Protein AF-A0A6G3XWB1-F1 (afdb_monomer_lite)

Sequence (110 aa):
REFLWKPENADASAVALVPAKTLLDTAKALTSGDTVTLALSGSGAGEGLIGFEGAGRRTTTRLLEGDLPKYRTLFPTEFNSVAVIETAPFVEAVKRVALVAERNTPVRLS

Organism: NCBI:txid2706086

Radius of gyration: 20.58 Å; chains: 1; bounding box: 53×32×49 Å

Structure (mmCIF, N/CA/C/O backbone):
data_AF-A0A6G3XWB1-F1
#
_entry.id   AF-A0A6G3XWB1-F1
#
loop_
_atom_site.group_PDB
_atom_site.id
_atom_site.type_symbol
_atom_site.label_atom_id
_atom_site.label_alt_id
_atom_site.label_comp_id
_atom_site.label_asym_id
_atom_site.label_entity_id
_atom_site.label_seq_id
_atom_site.pdbx_PDB_ins_code
_atom_site.Cartn_x
_atom_site.Cartn_y
_atom_site.Cartn_z
_atom_site.occupancy
_atom_site.B_iso_or_equiv
_atom_site.auth_seq_id
_atom_site.auth_comp_id
_atom_site.auth_asym_id
_atom_site.auth_atom_id
_atom_site.pdbx_PDB_model_num
ATOM 1 N N . ARG A 1 1 ? -4.789 -5.714 -5.980 1.00 42.34 1 ARG A N 1
ATOM 2 C CA . ARG A 1 1 ? -5.429 -6.805 -5.212 1.00 42.34 1 ARG A CA 1
ATOM 3 C C . ARG A 1 1 ? -6.703 -6.230 -4.638 1.00 42.34 1 ARG A C 1
ATOM 5 O O . ARG A 1 1 ? -6.622 -5.203 -3.979 1.00 42.34 1 ARG A O 1
ATOM 12 N N . GLU A 1 2 ? -7.835 -6.829 -4.966 1.00 53.28 2 GLU A N 1
ATOM 13 C CA . GLU A 1 2 ? -9.129 -6.472 -4.391 1.00 53.28 2 GLU A CA 1
ATOM 14 C C . GLU A 1 2 ? -9.358 -7.340 -3.154 1.00 53.28 2 GLU A C 1
ATOM 16 O O . GLU A 1 2 ? -8.886 -8.477 -3.098 1.00 53.28 2 GLU A O 1
ATOM 21 N N . PHE A 1 3 ? -10.024 -6.785 -2.148 1.00 70.19 3 PHE A N 1
ATOM 22 C CA . PHE A 1 3 ? -10.342 -7.481 -0.906 1.00 70.19 3 PHE A CA 1
ATOM 23 C C . PHE A 1 3 ? -11.852 -7.457 -0.706 1.00 70.19 3 PHE A C 1
ATOM 25 O O . PHE A 1 3 ? -12.510 -6.475 -1.051 1.00 70.19 3 PHE A O 1
ATOM 32 N N . LEU A 1 4 ? -12.399 -8.533 -0.140 1.00 80.00 4 LEU A N 1
ATOM 33 C CA . LEU A 1 4 ? -13.809 -8.585 0.229 1.00 80.00 4 LEU A CA 1
ATOM 34 C C . LEU A 1 4 ? -14.045 -7.624 1.401 1.00 80.00 4 LEU A C 1
ATOM 36 O O . LEU A 1 4 ? -13.508 -7.821 2.490 1.00 80.00 4 LEU A O 1
ATOM 40 N N . TRP A 1 5 ? -14.827 -6.575 1.161 1.00 83.69 5 TRP A N 1
ATOM 41 C CA . TRP A 1 5 ? -15.163 -5.550 2.146 1.00 83.69 5 TRP A CA 1
ATOM 42 C C . TRP A 1 5 ? -16.486 -5.890 2.843 1.00 83.69 5 TRP A C 1
ATOM 44 O O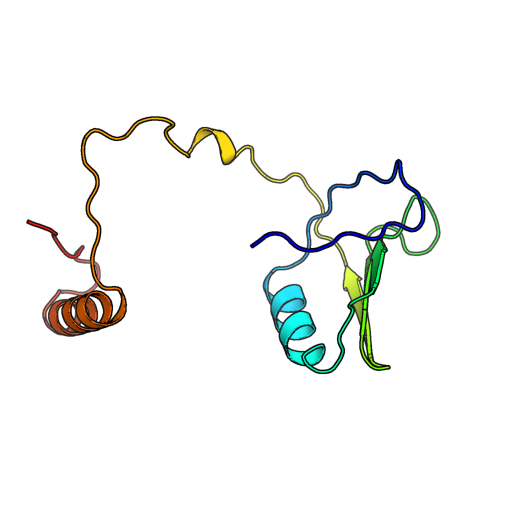 . TRP A 1 5 ? -17.473 -6.206 2.181 1.00 83.69 5 TRP A O 1
ATOM 54 N N . LYS A 1 6 ? -16.504 -5.835 4.179 1.00 84.25 6 LYS A N 1
ATOM 55 C CA . LYS A 1 6 ? -17.700 -6.037 5.013 1.00 84.25 6 LYS A CA 1
ATOM 56 C C . LYS A 1 6 ? -17.850 -4.845 5.965 1.00 84.25 6 LYS A C 1
ATOM 58 O O . LYS A 1 6 ? -17.346 -4.916 7.085 1.00 84.25 6 LYS A O 1
ATOM 63 N N . PRO A 1 7 ? -18.462 -3.736 5.522 1.00 83.25 7 PRO A N 1
ATOM 64 C CA . PRO A 1 7 ? -18.666 -2.590 6.391 1.00 83.25 7 PRO A CA 1
ATOM 65 C C . PRO A 1 7 ? -19.784 -2.871 7.395 1.00 83.25 7 PRO A C 1
ATOM 67 O O . PRO A 1 7 ? -20.749 -3.564 7.083 1.00 83.25 7 PRO A O 1
ATOM 70 N N . GLU A 1 8 ? -19.681 -2.278 8.582 1.00 83.62 8 GLU A N 1
ATOM 71 C CA . GLU A 1 8 ? -20.775 -2.278 9.561 1.00 83.62 8 GLU A CA 1
ATOM 72 C C . GLU A 1 8 ? -21.958 -1.417 9.078 1.00 83.62 8 GLU A C 1
ATOM 74 O O . GLU A 1 8 ? -23.112 -1.784 9.271 1.00 83.62 8 GLU A O 1
ATOM 79 N N . ASN A 1 9 ? -21.665 -0.327 8.358 1.00 80.69 9 ASN A N 1
ATOM 80 C CA . ASN A 1 9 ? -22.645 0.533 7.692 1.00 80.69 9 ASN A CA 1
ATOM 81 C C . ASN A 1 9 ? -22.422 0.507 6.176 1.00 80.69 9 ASN A C 1
ATOM 83 O O . ASN A 1 9 ? -21.359 0.910 5.707 1.00 80.69 9 ASN A O 1
ATOM 87 N N . ALA A 1 10 ? -23.417 0.074 5.400 1.00 80.69 10 ALA A N 1
ATOM 88 C CA . ALA A 1 10 ? -23.289 -0.072 3.944 1.00 80.69 10 ALA A CA 1
ATOM 89 C C . ALA A 1 10 ? -22.928 1.241 3.217 1.00 80.69 10 ALA A C 1
ATOM 91 O O . ALA A 1 10 ? -22.220 1.204 2.214 1.00 80.69 10 ALA A O 1
ATOM 92 N N . ASP A 1 11 ? -23.340 2.385 3.767 1.00 81.50 11 ASP A N 1
ATOM 93 C CA . ASP A 1 11 ? -23.074 3.719 3.213 1.00 81.50 11 ASP A CA 1
ATOM 94 C C . ASP A 1 11 ? -21.733 4.323 3.676 1.00 81.50 11 ASP A C 1
ATOM 96 O O . ASP A 1 11 ? -21.428 5.483 3.390 1.00 81.50 11 ASP A O 1
ATOM 100 N N . ALA A 1 12 ? -20.915 3.570 4.422 1.00 79.12 12 ALA A N 1
ATOM 101 C CA . ALA A 1 12 ? -19.654 4.069 4.953 1.00 79.12 12 ALA A CA 1
ATOM 102 C C . ALA A 1 12 ? -18.637 4.342 3.833 1.00 79.12 12 ALA A C 1
ATOM 104 O O . ALA A 1 12 ? -18.139 3.428 3.174 1.00 79.12 12 ALA A O 1
ATOM 105 N N . SER A 1 13 ? -18.270 5.615 3.683 1.00 80.12 13 SER A N 1
ATOM 106 C CA . SER A 1 13 ? -17.199 6.084 2.806 1.00 80.12 13 SER A CA 1
ATOM 107 C C . SER A 1 13 ? -16.297 7.036 3.580 1.00 80.12 13 SER A C 1
ATOM 109 O O . SER A 1 13 ? -16.773 7.999 4.182 1.00 80.12 13 SER A O 1
ATOM 111 N N . ALA A 1 14 ? -14.994 6.764 3.583 1.00 82.19 14 ALA A N 1
ATOM 112 C CA . ALA A 1 14 ? -14.013 7.597 4.261 1.00 82.19 14 ALA A CA 1
ATOM 113 C C . ALA A 1 14 ? -12.663 7.567 3.542 1.00 82.19 14 ALA A C 1
ATOM 115 O O . ALA A 1 14 ? -12.277 6.567 2.935 1.00 82.19 14 ALA A O 1
ATOM 116 N N . VAL A 1 15 ? -11.927 8.671 3.656 1.00 83.75 15 VAL A N 1
ATOM 117 C CA . VAL A 1 15 ? -10.538 8.792 3.208 1.00 83.75 15 VAL A CA 1
ATOM 118 C C . VAL A 1 15 ? -9.701 9.152 4.425 1.00 83.75 15 VAL A C 1
ATOM 120 O O . VAL A 1 15 ? -10.043 10.071 5.162 1.00 83.75 15 VAL A O 1
ATOM 123 N N . ALA A 1 16 ? -8.616 8.415 4.646 1.00 88.25 16 ALA A N 1
ATOM 124 C CA . ALA A 1 16 ? -7.726 8.621 5.779 1.00 88.25 16 ALA A CA 1
ATOM 125 C C . ALA A 1 16 ? -6.268 8.449 5.347 1.00 88.25 16 ALA A C 1
ATOM 127 O O . ALA A 1 16 ? -5.950 7.584 4.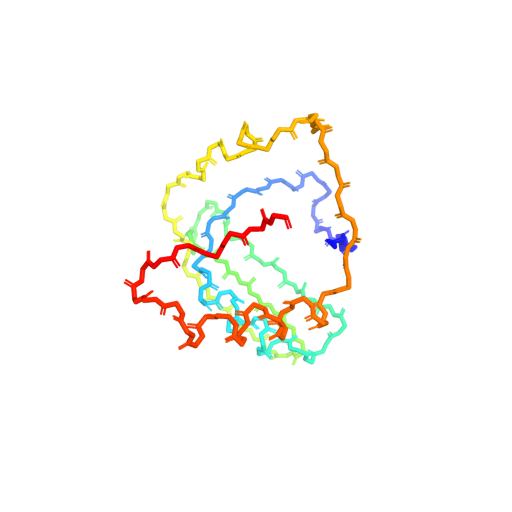526 1.00 88.25 16 ALA A O 1
ATOM 128 N N . LEU A 1 17 ? -5.376 9.257 5.918 1.00 90.31 17 LEU A N 1
ATOM 129 C CA . LEU A 1 17 ? -3.940 9.166 5.682 1.00 90.31 17 LEU A CA 1
ATOM 130 C C . LEU A 1 17 ? -3.266 8.458 6.853 1.00 90.31 17 LEU A C 1
ATOM 132 O O . LEU A 1 17 ? -3.295 8.938 7.981 1.00 90.31 17 LEU A O 1
ATOM 136 N N . VAL A 1 18 ? -2.633 7.318 6.587 1.00 92.25 18 VAL A N 1
ATOM 137 C CA . VAL A 1 18 ? -1.950 6.518 7.612 1.00 92.25 18 VAL A CA 1
ATOM 138 C C . VAL A 1 18 ? -0.440 6.558 7.366 1.00 92.25 18 VAL A C 1
ATOM 140 O O . VAL A 1 18 ? -0.016 6.386 6.220 1.00 92.25 18 VAL A O 1
ATOM 143 N N . PRO A 1 19 ? 0.401 6.735 8.404 1.00 92.69 19 PRO A N 1
ATOM 144 C CA . PRO A 1 19 ? 1.848 6.613 8.259 1.00 92.69 19 PRO A CA 1
ATOM 145 C C . PRO A 1 19 ? 2.244 5.252 7.663 1.00 92.69 19 PRO A C 1
ATOM 147 O O . PRO A 1 19 ? 1.967 4.201 8.245 1.00 92.69 19 PRO A O 1
ATOM 150 N N . ALA A 1 20 ? 2.932 5.269 6.515 1.00 93.38 20 ALA A N 1
ATOM 151 C CA . ALA A 1 20 ? 3.230 4.060 5.739 1.00 93.38 20 ALA A CA 1
ATOM 152 C C . ALA A 1 20 ? 4.029 3.012 6.531 1.00 93.38 20 ALA A C 1
ATOM 154 O O . ALA A 1 20 ? 3.751 1.817 6.441 1.00 93.38 20 ALA A O 1
ATOM 155 N N . LYS A 1 21 ? 5.002 3.461 7.336 1.00 92.56 21 LYS A N 1
ATOM 156 C CA . LYS A 1 21 ? 5.815 2.571 8.173 1.00 92.56 21 LYS A CA 1
ATOM 157 C C . LYS A 1 21 ? 4.962 1.849 9.213 1.00 92.56 21 LYS A C 1
ATOM 159 O O . LYS A 1 21 ? 5.025 0.629 9.301 1.00 92.56 21 LYS A O 1
ATOM 164 N N . THR A 1 22 ? 4.132 2.589 9.944 1.00 92.00 22 THR A N 1
ATOM 165 C CA . THR A 1 22 ? 3.270 2.010 10.977 1.00 92.00 22 THR A CA 1
ATOM 166 C C . THR A 1 22 ? 2.271 1.032 10.375 1.00 92.00 22 THR A C 1
ATOM 168 O O . THR A 1 22 ? 2.137 -0.075 10.879 1.00 92.00 22 THR A O 1
ATOM 171 N N . LEU A 1 23 ? 1.646 1.385 9.247 1.00 92.19 23 LEU A N 1
ATOM 172 C CA . LEU A 1 23 ? 0.734 0.486 8.541 1.00 92.19 23 LEU A CA 1
ATOM 173 C C . LEU A 1 23 ? 1.424 -0.821 8.118 1.00 92.19 23 LEU A C 1
ATOM 175 O O . LEU A 1 23 ? 0.861 -1.900 8.290 1.00 92.19 23 LEU A O 1
ATOM 179 N N . LEU A 1 24 ? 2.649 -0.736 7.590 1.00 93.12 24 LEU A N 1
ATOM 180 C CA . LEU A 1 24 ? 3.431 -1.908 7.196 1.00 93.12 24 LEU A CA 1
ATOM 181 C C . LEU A 1 24 ? 3.779 -2.797 8.396 1.00 93.12 24 LEU A C 1
ATOM 183 O O . LEU A 1 24 ? 3.673 -4.021 8.309 1.00 93.12 24 LEU A O 1
ATOM 187 N N . ASP A 1 25 ? 4.200 -2.196 9.505 1.00 91.12 25 ASP A N 1
ATOM 188 C CA . ASP A 1 25 ? 4.570 -2.932 10.712 1.00 91.12 25 ASP A CA 1
ATOM 189 C C . ASP A 1 25 ? 3.339 -3.597 11.349 1.00 91.12 25 ASP A C 1
ATOM 191 O O . ASP A 1 25 ? 3.393 -4.773 11.717 1.00 91.12 25 ASP A O 1
ATOM 195 N N . THR A 1 26 ? 2.192 -2.910 11.369 1.00 89.75 26 THR A N 1
ATOM 196 C CA . THR A 1 26 ? 0.905 -3.489 11.774 1.00 89.75 26 THR A CA 1
ATOM 197 C C . THR A 1 26 ? 0.494 -4.644 10.861 1.00 89.75 26 THR A C 1
ATOM 199 O O . THR A 1 26 ? 0.108 -5.699 11.359 1.00 89.75 26 THR A O 1
ATOM 202 N N . ALA A 1 27 ? 0.641 -4.513 9.539 1.00 88.81 27 ALA A N 1
ATOM 203 C CA . ALA A 1 27 ? 0.323 -5.589 8.599 1.00 88.81 27 ALA A CA 1
ATOM 204 C C . ALA A 1 27 ? 1.183 -6.845 8.830 1.00 88.81 27 ALA A C 1
ATOM 206 O O . ALA A 1 27 ? 0.674 -7.962 8.777 1.00 88.81 27 ALA A O 1
ATOM 207 N N . LYS A 1 28 ? 2.476 -6.682 9.146 1.00 89.50 28 LYS A N 1
ATOM 208 C CA . LYS A 1 28 ? 3.359 -7.806 9.513 1.00 89.50 28 LYS A CA 1
ATOM 209 C C . LYS A 1 28 ? 2.952 -8.459 10.838 1.00 89.50 28 LYS A C 1
ATOM 211 O O . LYS A 1 28 ? 3.067 -9.676 10.986 1.00 89.50 28 LYS A O 1
ATOM 216 N N . ALA A 1 29 ? 2.482 -7.663 11.797 1.00 86.88 29 ALA A N 1
ATOM 217 C CA . ALA A 1 29 ? 2.040 -8.146 13.101 1.00 86.88 29 ALA A CA 1
ATOM 218 C C . ALA A 1 29 ? 0.678 -8.868 13.056 1.00 86.88 29 ALA A C 1
ATOM 220 O O . ALA A 1 29 ? 0.435 -9.743 13.887 1.00 86.88 29 ALA A O 1
ATOM 221 N N . LEU A 1 30 ? -0.187 -8.538 12.093 1.00 86.19 30 LEU A N 1
ATOM 222 C CA . LEU A 1 30 ? -1.526 -9.116 11.902 1.00 86.19 30 LEU A CA 1
ATOM 223 C C . LEU A 1 30 ? -1.551 -10.244 10.852 1.00 86.19 30 LEU A C 1
ATOM 225 O O . LEU A 1 30 ? -2.545 -10.446 10.165 1.00 86.19 30 LEU A O 1
ATOM 229 N N . THR A 1 31 ? -0.447 -10.977 10.707 1.00 84.06 31 THR A N 1
ATOM 230 C CA . THR A 1 31 ? -0.305 -12.072 9.724 1.00 84.06 31 THR A CA 1
ATOM 231 C C . THR A 1 31 ? -1.093 -13.327 10.087 1.00 84.06 31 THR A C 1
ATOM 233 O O . THR A 1 31 ? -1.441 -14.119 9.216 1.00 84.06 31 THR A O 1
ATOM 236 N N . SER A 1 32 ? -1.364 -13.517 11.373 1.00 75.00 32 SER A N 1
ATOM 237 C CA . SER A 1 32 ? -2.245 -14.554 11.896 1.00 75.00 32 SER A CA 1
ATOM 238 C C . SER A 1 32 ? -3.681 -14.031 11.907 1.00 75.00 32 SER A C 1
ATOM 240 O O . SER A 1 32 ? -3.929 -13.012 12.548 1.00 75.00 32 SER A O 1
ATOM 242 N N . GLY A 1 33 ? -4.612 -14.723 11.248 1.00 74.31 33 GLY A N 1
ATOM 243 C CA . GLY A 1 33 ? -6.039 -14.386 11.231 1.00 74.31 33 GLY A CA 1
ATOM 244 C C . GLY A 1 33 ? -6.607 -14.242 9.820 1.00 74.31 33 GLY A C 1
ATOM 245 O O . GLY A 1 33 ? -5.970 -13.674 8.939 1.00 74.31 33 GLY A O 1
ATOM 246 N N . ASP A 1 34 ? -7.827 -14.740 9.621 1.00 81.12 34 ASP A N 1
ATOM 247 C CA . ASP A 1 34 ? -8.491 -14.730 8.309 1.00 81.12 34 ASP A CA 1
ATOM 248 C C . ASP A 1 34 ? -9.093 -13.359 7.963 1.00 81.12 34 ASP A C 1
ATOM 250 O O . ASP A 1 34 ? -9.347 -13.048 6.798 1.00 81.12 34 ASP A O 1
ATOM 254 N N . THR A 1 35 ? -9.333 -12.527 8.981 1.00 86.00 35 THR A N 1
ATOM 255 C CA . THR A 1 35 ? -10.002 -11.230 8.860 1.00 86.00 35 THR A CA 1
ATOM 256 C C . THR A 1 35 ? -9.303 -10.164 9.694 1.00 86.00 35 THR A C 1
ATOM 258 O O . THR A 1 35 ? -8.911 -10.423 10.834 1.00 86.00 35 THR A O 1
ATOM 261 N N . VAL A 1 36 ? -9.218 -8.949 9.147 1.00 89.31 36 VAL A N 1
ATOM 262 C CA . VAL A 1 36 ? -8.734 -7.754 9.848 1.00 89.31 36 VAL A CA 1
ATOM 263 C C . VAL A 1 36 ? -9.881 -6.758 9.967 1.00 89.31 36 VAL A C 1
ATOM 265 O O . VAL A 1 36 ? -10.477 -6.376 8.959 1.00 89.31 36 VAL A O 1
ATOM 268 N N . THR A 1 37 ? -10.172 -6.327 11.189 1.00 90.06 37 THR A N 1
ATOM 269 C CA . THR A 1 37 ? -11.168 -5.292 11.474 1.00 90.06 37 THR A CA 1
ATOM 270 C C . THR A 1 37 ? -10.494 -3.927 11.475 1.00 90.06 37 THR A C 1
ATOM 272 O O . THR A 1 37 ? -9.437 -3.739 12.085 1.00 90.06 37 THR A O 1
ATOM 275 N N . LEU A 1 38 ? -11.117 -2.968 10.792 1.00 90.12 38 LEU A N 1
ATOM 276 C CA . LEU A 1 38 ? -10.674 -1.580 10.722 1.00 90.12 38 LEU A CA 1
ATOM 277 C C . LEU A 1 38 ? -11.669 -0.702 11.474 1.00 90.12 38 LEU A C 1
ATOM 279 O O . LEU A 1 38 ? -12.863 -0.742 11.192 1.00 90.12 38 LEU A O 1
ATOM 283 N N . ALA A 1 39 ? -11.171 0.110 12.400 1.00 90.19 39 ALA A N 1
ATOM 284 C CA . ALA A 1 39 ? -11.968 1.086 13.132 1.00 90.19 39 ALA A CA 1
ATOM 285 C C . ALA A 1 39 ? -11.430 2.487 12.842 1.00 90.19 39 ALA A C 1
ATOM 287 O O . ALA A 1 39 ? -10.332 2.832 13.274 1.00 90.19 39 ALA A O 1
ATOM 288 N N . LEU A 1 40 ? -12.189 3.294 12.107 1.00 88.12 40 LEU A N 1
ATOM 289 C CA . LEU A 1 40 ? -11.848 4.692 11.862 1.00 88.12 40 LEU A CA 1
ATOM 290 C C . LEU A 1 40 ? -12.614 5.571 12.852 1.00 88.12 40 LEU A C 1
ATOM 292 O O . LEU A 1 40 ? -13.836 5.475 12.942 1.00 88.12 40 LEU A O 1
ATOM 296 N N . SER A 1 41 ? -11.901 6.409 13.603 1.00 81.81 41 SER A N 1
ATOM 297 C CA . SER A 1 41 ? -12.549 7.397 14.471 1.00 81.81 41 SER A CA 1
ATOM 298 C C . SER A 1 41 ? -13.303 8.439 13.636 1.00 81.81 41 SER A C 1
ATOM 300 O O . SER A 1 41 ? -12.757 8.994 12.684 1.00 81.81 41 SER A O 1
ATOM 302 N N . GLY A 1 42 ? -14.570 8.677 13.983 1.00 71.19 42 GLY A N 1
ATOM 303 C CA . GLY A 1 42 ? -15.355 9.809 13.479 1.00 71.19 42 GLY A CA 1
ATOM 304 C C . GLY A 1 42 ? -15.114 11.081 14.300 1.00 71.19 42 GLY A C 1
ATOM 305 O O . GLY A 1 42 ? -14.175 11.149 15.094 1.00 71.19 42 GLY A O 1
ATOM 306 N N . SER A 1 43 ? -15.986 12.081 14.151 1.00 59.88 43 SER A N 1
ATOM 307 C CA . SER A 1 43 ? -15.965 13.287 14.987 1.00 59.88 43 SER A CA 1
ATOM 308 C C . SER A 1 43 ? -16.306 12.938 16.445 1.00 59.88 43 SER A C 1
ATOM 310 O O . SER A 1 43 ? -17.386 12.424 16.737 1.00 59.88 43 SER A O 1
ATOM 312 N N . GLY A 1 44 ? -15.373 13.182 17.373 1.00 61.28 44 GLY A N 1
ATOM 313 C CA . GLY A 1 44 ? -15.546 12.873 18.798 1.00 61.28 44 GLY A CA 1
ATOM 314 C C . GLY A 1 44 ? -14.268 12.412 19.508 1.00 61.28 44 GLY A C 1
ATOM 315 O O . GLY A 1 44 ? -13.149 12.720 19.103 1.00 61.28 44 GLY A O 1
ATOM 316 N N . ALA A 1 45 ? -14.419 11.673 20.611 1.00 53.38 45 ALA A N 1
ATOM 317 C CA . ALA A 1 45 ? -13.282 11.170 21.382 1.00 53.38 45 ALA A CA 1
ATOM 318 C C . ALA A 1 45 ? -12.444 10.176 20.554 1.00 53.38 45 ALA A C 1
ATOM 320 O O . ALA A 1 45 ? -12.948 9.147 20.108 1.00 53.38 45 ALA A O 1
ATOM 321 N N . GLY A 1 46 ? -11.153 10.476 20.381 1.00 61.41 46 GLY A N 1
ATOM 322 C CA . GLY A 1 46 ? -10.241 9.671 19.565 1.00 61.41 46 GLY A CA 1
ATOM 323 C C . GLY A 1 46 ? -10.113 10.126 18.111 1.00 61.41 46 GLY A C 1
ATOM 324 O O . GLY A 1 46 ? -9.544 9.377 17.325 1.00 61.41 46 GLY A O 1
ATOM 325 N N . GLU A 1 47 ? -10.601 11.323 17.772 1.00 75.06 47 GLU A N 1
ATOM 326 C CA . GLU A 1 47 ? -10.446 11.950 16.456 1.00 75.06 47 GLU A CA 1
ATOM 327 C C . GLU A 1 47 ? -8.999 11.878 15.940 1.00 75.06 47 GLU A C 1
ATOM 329 O O . GLU A 1 47 ? -8.022 12.111 16.665 1.00 75.06 47 GLU A O 1
ATOM 334 N N . GLY A 1 48 ? -8.863 11.509 14.666 1.00 84.94 48 GLY A N 1
ATOM 335 C CA . GLY A 1 48 ? -7.561 11.338 14.033 1.00 84.94 48 GLY A CA 1
ATOM 336 C C . GLY A 1 48 ? -6.868 10.021 14.388 1.00 84.94 48 GLY A C 1
ATOM 337 O O . GLY A 1 48 ? -5.656 9.920 14.213 1.00 84.94 48 GLY A O 1
ATOM 338 N N . LEU A 1 49 ? -7.582 9.009 14.890 1.00 90.38 49 LEU A N 1
ATOM 339 C CA . LEU A 1 49 ? -7.054 7.657 15.097 1.00 90.38 49 LEU A CA 1
ATOM 340 C C . LEU A 1 49 ? -7.680 6.638 14.138 1.00 90.38 49 LEU A C 1
ATOM 342 O O . LEU A 1 49 ? -8.877 6.670 13.844 1.00 90.38 49 LEU A O 1
ATOM 346 N N . ILE A 1 50 ? -6.865 5.673 13.724 1.00 91.38 50 ILE A N 1
ATOM 347 C CA . ILE A 1 50 ? -7.301 4.426 13.097 1.00 91.38 50 ILE A CA 1
ATOM 348 C C . ILE A 1 50 ? -6.873 3.242 13.964 1.00 91.38 50 ILE A C 1
ATOM 350 O O . ILE A 1 50 ? -5.762 3.211 14.497 1.00 91.38 50 ILE A O 1
ATOM 354 N N . GLY A 1 51 ? -7.773 2.281 14.130 1.00 91.50 51 GLY A N 1
ATOM 355 C CA . GLY A 1 51 ? -7.561 1.021 14.821 1.00 91.50 51 GLY A CA 1
ATOM 356 C C . GLY A 1 51 ? -7.533 -0.151 13.847 1.00 91.50 51 GLY A C 1
ATOM 357 O O . GLY A 1 51 ? -8.337 -0.215 12.919 1.00 91.50 51 GLY A O 1
ATOM 358 N N . PHE A 1 52 ? -6.629 -1.087 14.104 1.00 92.50 52 PHE A N 1
ATOM 359 C CA . PHE A 1 52 ? -6.513 -2.365 13.418 1.00 92.50 52 PHE A CA 1
ATOM 360 C C . PHE A 1 52 ? -6.639 -3.484 14.447 1.00 92.50 52 PHE A C 1
ATOM 362 O O . PHE A 1 52 ? -5.993 -3.431 15.500 1.00 92.50 52 PHE A O 1
ATOM 369 N N . GLU A 1 53 ? -7.440 -4.498 14.141 1.00 90.25 53 GLU A N 1
ATOM 370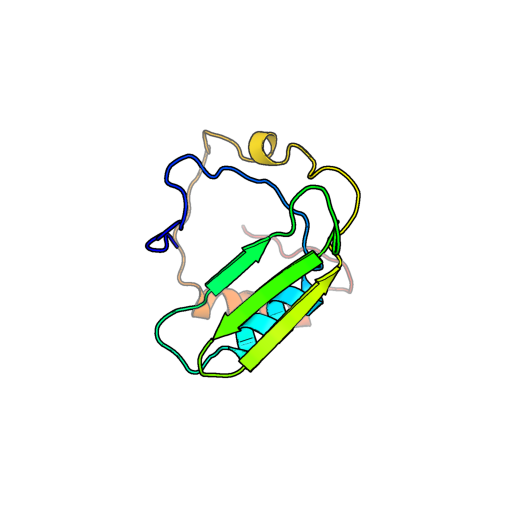 C CA . GLU A 1 53 ? -7.599 -5.682 14.982 1.00 90.25 53 GLU A CA 1
ATOM 371 C C . GLU A 1 53 ? -7.578 -6.963 14.143 1.00 90.25 53 GLU A C 1
ATOM 373 O O . GLU A 1 53 ? -8.197 -7.032 13.084 1.00 90.25 53 GLU A O 1
ATOM 378 N N . GLY A 1 54 ? -6.870 -7.985 14.620 1.00 89.69 54 GLY A N 1
ATOM 379 C CA . GL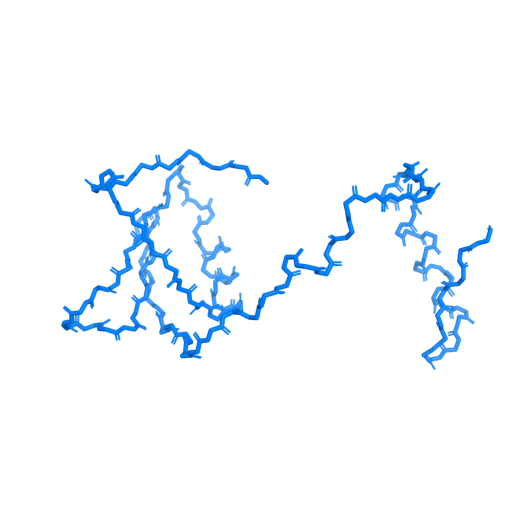Y A 1 54 ? -6.821 -9.308 13.998 1.00 89.69 54 GLY A CA 1
ATOM 380 C C . GLY A 1 54 ? -6.185 -10.335 14.934 1.00 89.69 54 GLY A C 1
ATOM 381 O O . GLY A 1 54 ? -5.226 -10.022 15.638 1.00 89.69 54 GLY A O 1
ATOM 382 N N . ALA A 1 55 ? -6.750 -11.547 14.985 1.00 83.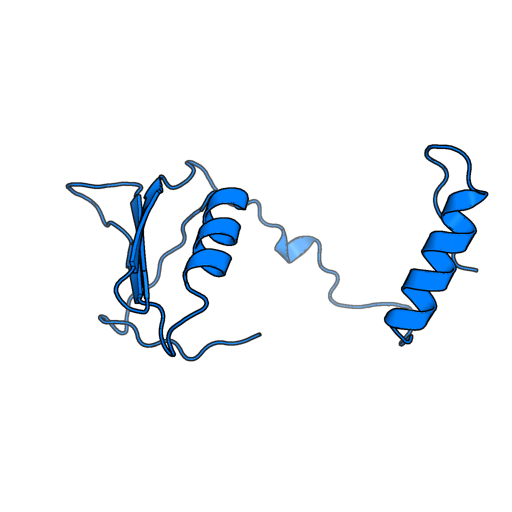00 55 ALA A N 1
ATOM 383 C CA . ALA A 1 55 ? -6.313 -12.661 15.844 1.00 83.00 55 ALA A CA 1
ATOM 384 C C . ALA A 1 55 ? -5.943 -12.263 17.290 1.00 83.00 55 ALA A C 1
ATOM 386 O O . ALA A 1 55 ? -4.890 -12.637 17.809 1.00 83.00 55 ALA A O 1
ATOM 387 N N . GLY A 1 56 ? -6.802 -11.469 17.937 1.00 82.88 56 GLY A N 1
ATOM 388 C CA . GLY A 1 56 ? -6.626 -11.042 19.330 1.00 82.88 56 GLY A CA 1
ATOM 389 C C . GLY A 1 56 ? -5.567 -9.955 19.551 1.00 82.88 56 GLY A C 1
ATOM 390 O O . GLY A 1 56 ? -5.315 -9.573 20.692 1.00 82.88 56 GLY A O 1
ATOM 391 N N . ARG A 1 57 ? -4.947 -9.430 18.488 1.00 86.25 57 ARG A N 1
ATOM 392 C CA . ARG A 1 57 ? -4.056 -8.265 18.545 1.00 86.25 57 ARG A CA 1
ATOM 393 C C . ARG A 1 57 ? -4.811 -7.021 18.117 1.00 86.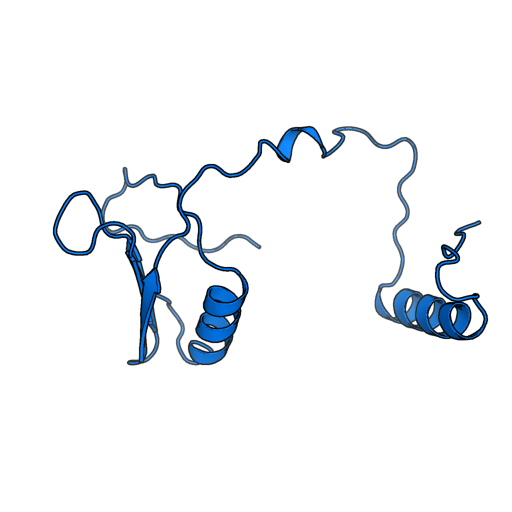25 57 ARG A C 1
ATOM 395 O O . ARG A 1 57 ? -5.495 -7.035 17.098 1.00 86.25 57 ARG A O 1
ATOM 402 N N . ARG A 1 58 ? -4.627 -5.932 18.862 1.00 89.75 58 ARG A N 1
ATOM 403 C CA . ARG A 1 58 ? -5.207 -4.620 18.568 1.00 89.75 58 ARG A CA 1
ATOM 404 C C . ARG A 1 58 ? -4.122 -3.554 18.567 1.00 89.75 58 ARG A C 1
ATOM 406 O O . ARG A 1 58 ? -3.258 -3.534 19.440 1.00 89.75 58 ARG A O 1
ATOM 413 N N . THR A 1 59 ? -4.156 -2.664 17.587 1.00 90.31 59 THR A N 1
ATOM 414 C CA . THR A 1 59 ? -3.212 -1.548 17.468 1.00 90.31 59 THR A CA 1
ATOM 415 C C . THR A 1 59 ? -3.954 -0.309 17.003 1.00 90.31 59 THR A C 1
ATOM 417 O O . THR A 1 59 ? -4.791 -0.388 16.111 1.00 90.31 59 THR A O 1
ATOM 420 N N . THR A 1 60 ? -3.654 0.839 17.601 1.00 92.31 60 THR A N 1
ATOM 421 C CA . THR A 1 60 ? -4.177 2.142 17.178 1.00 92.31 60 THR A CA 1
ATOM 422 C C . THR A 1 60 ? -3.035 3.024 16.694 1.00 92.31 60 THR A C 1
ATOM 424 O O . THR A 1 60 ? -1.890 2.892 17.126 1.00 92.31 60 THR A O 1
ATOM 427 N N . THR A 1 61 ? -3.305 3.899 15.734 1.00 91.31 61 THR A N 1
ATOM 428 C CA . THR A 1 61 ? -2.305 4.793 15.141 1.00 91.31 61 THR A CA 1
ATOM 429 C C . THR A 1 61 ? -2.938 6.128 14.803 1.00 91.31 61 THR A C 1
ATOM 431 O O . THR A 1 61 ? -4.102 6.188 14.412 1.00 91.31 61 THR A O 1
ATOM 434 N N . ARG A 1 62 ? -2.157 7.200 14.952 1.00 91.75 62 ARG A N 1
ATOM 435 C CA . ARG A 1 62 ? -2.566 8.550 14.573 1.00 91.75 62 ARG A CA 1
ATOM 436 C C . ARG A 1 62 ? -2.507 8.731 13.060 1.00 91.75 62 ARG A C 1
ATOM 438 O O . ARG A 1 62 ? -1.515 8.375 12.424 1.00 91.75 62 ARG A O 1
ATOM 445 N N . LEU A 1 63 ? -3.585 9.270 12.513 1.00 91.19 63 LEU A N 1
ATOM 446 C CA . LEU A 1 63 ? -3.699 9.678 11.127 1.00 91.19 63 LEU A CA 1
ATOM 447 C C . LEU A 1 63 ? -2.805 10.888 10.867 1.00 91.19 63 LEU A C 1
ATOM 449 O O . LEU A 1 63 ? -2.561 11.710 11.751 1.00 91.19 63 LEU A O 1
ATOM 453 N N . LEU A 1 64 ? -2.300 10.970 9.645 1.00 90.19 64 LEU A N 1
ATOM 454 C CA . LEU A 1 64 ? -1.624 12.159 9.157 1.00 90.19 64 LEU A CA 1
ATOM 455 C C . LEU A 1 64 ? -2.676 13.214 8.819 1.00 90.19 64 LEU A C 1
ATOM 457 O O . LEU A 1 64 ? -3.728 12.897 8.264 1.00 90.19 64 LEU A O 1
ATOM 461 N N . GLU A 1 65 ? -2.362 14.463 9.132 1.00 84.69 65 GLU A N 1
ATOM 462 C CA . GLU A 1 65 ? -3.152 15.607 8.693 1.00 84.69 65 GLU A CA 1
ATOM 463 C C . GLU A 1 65 ? -2.801 15.963 7.242 1.00 84.69 65 GLU A C 1
ATOM 465 O O . GLU A 1 65 ? -1.649 15.827 6.815 1.00 84.69 65 GLU A O 1
ATOM 470 N N . GLY A 1 66 ? -3.796 16.436 6.490 1.00 81.62 66 GLY A N 1
ATOM 471 C CA . GLY A 1 66 ? -3.642 16.903 5.113 1.00 81.62 66 GLY A CA 1
ATOM 472 C C . GLY A 1 66 ? -4.368 16.044 4.081 1.00 81.62 66 GLY A C 1
ATOM 473 O O . GLY A 1 66 ? -5.117 15.128 4.415 1.00 81.62 66 GLY A O 1
ATOM 474 N N . ASP A 1 67 ? -4.122 16.357 2.809 1.00 81.50 67 ASP A N 1
ATOM 475 C CA . ASP A 1 67 ? -4.775 15.721 1.667 1.00 81.50 67 ASP A CA 1
ATOM 476 C C . ASP A 1 67 ? -3.781 14.939 0.808 1.00 81.50 67 ASP A C 1
ATOM 478 O O . ASP A 1 67 ? -2.650 15.371 0.561 1.00 81.50 67 ASP A O 1
ATOM 482 N N . LEU A 1 68 ? -4.225 13.788 0.296 1.00 83.31 68 LEU A N 1
ATOM 483 C CA . LEU A 1 68 ? -3.457 13.040 -0.693 1.00 83.31 68 LEU A CA 1
ATOM 484 C C . LEU A 1 68 ? -3.443 13.823 -2.019 1.00 83.31 68 LEU A C 1
ATOM 486 O O . LEU A 1 68 ? -4.519 14.109 -2.557 1.00 83.31 68 LEU A O 1
ATOM 490 N N . PRO A 1 69 ? -2.268 14.126 -2.604 1.00 84.31 69 PRO A N 1
ATOM 491 C CA . PRO A 1 69 ? -2.201 14.790 -3.901 1.00 84.31 69 PRO A CA 1
ATOM 492 C C . PRO A 1 69 ? -2.959 14.001 -4.972 1.00 84.31 69 PRO A C 1
ATOM 494 O O . PRO A 1 69 ? -2.998 12.770 -4.935 1.00 84.31 69 PRO A O 1
ATOM 497 N N . LYS A 1 70 ? -3.525 14.686 -5.973 1.00 83.56 70 LYS A N 1
ATOM 498 C CA . LYS A 1 70 ? -4.220 14.045 -7.104 1.00 83.56 70 LYS A CA 1
ATOM 499 C C . LYS A 1 70 ? -3.222 13.328 -8.026 1.00 83.56 70 LYS A C 1
ATOM 501 O O . LYS A 1 70 ? -2.925 13.796 -9.113 1.00 83.56 70 LYS A O 1
ATOM 506 N N . TYR A 1 71 ? -2.708 12.179 -7.598 1.00 85.00 71 TYR A N 1
ATOM 507 C CA . TYR A 1 71 ? -1.696 11.407 -8.327 1.00 85.00 71 TYR A CA 1
ATOM 508 C C . TYR A 1 71 ? -2.283 10.593 -9.488 1.00 85.00 71 TYR A C 1
ATOM 510 O O . TYR A 1 71 ? -1.554 10.181 -10.383 1.00 85.00 71 TYR A O 1
ATOM 518 N N . ARG A 1 72 ? -3.606 10.371 -9.505 1.00 81.75 72 ARG A N 1
ATOM 519 C CA . ARG A 1 72 ? -4.278 9.593 -10.559 1.00 81.75 72 ARG A CA 1
ATOM 520 C C . ARG A 1 72 ? -4.058 10.171 -11.959 1.00 81.75 72 ARG A C 1
ATOM 522 O O . ARG A 1 72 ? -4.021 9.408 -12.912 1.00 81.75 72 ARG A O 1
ATOM 529 N N . THR A 1 73 ? -3.870 11.486 -12.073 1.00 83.06 73 THR A N 1
ATOM 530 C CA . THR A 1 73 ? -3.598 12.167 -13.349 1.00 83.06 73 THR A CA 1
ATOM 531 C C . THR A 1 73 ? -2.191 11.908 -13.886 1.00 83.06 73 THR A C 1
ATOM 533 O O . THR A 1 73 ? -1.933 12.205 -15.046 1.00 83.06 73 THR A O 1
ATOM 536 N N . LEU A 1 74 ? -1.281 11.366 -13.068 1.00 87.25 74 LEU A N 1
ATOM 537 C CA . LEU A 1 74 ? 0.073 11.002 -13.493 1.00 87.25 74 LEU A CA 1
ATOM 538 C C . LEU A 1 74 ? 0.109 9.675 -14.255 1.00 87.25 74 LEU A C 1
ATOM 540 O O . LEU A 1 74 ? 1.109 9.389 -14.908 1.00 87.25 74 LEU A O 1
ATOM 544 N N . PHE A 1 75 ? -0.941 8.853 -14.162 1.00 87.44 75 PHE A N 1
ATOM 545 C CA . PHE A 1 75 ? -1.001 7.596 -14.897 1.00 87.44 75 PHE A CA 1
ATOM 546 C C . PHE A 1 75 ? -1.556 7.843 -16.302 1.00 87.44 75 PHE A C 1
ATOM 548 O O . PHE A 1 75 ? -2.727 8.212 -16.427 1.00 87.44 75 PHE A O 1
ATOM 555 N N . PRO A 1 76 ? -0.749 7.647 -17.358 1.00 86.31 76 PRO A N 1
ATOM 556 C CA . PRO A 1 76 ? -1.237 7.760 -18.724 1.00 86.31 76 PRO A CA 1
ATOM 557 C C . PRO A 1 76 ? -2.275 6.668 -19.013 1.00 86.31 76 PRO A C 1
ATOM 559 O O . PRO A 1 76 ? -2.186 5.550 -18.502 1.00 86.31 76 PRO A O 1
ATOM 562 N N . THR A 1 77 ? -3.267 7.000 -19.837 1.00 86.44 77 THR A N 1
ATOM 563 C CA . THR A 1 77 ? -4.322 6.068 -20.271 1.00 86.44 77 THR A CA 1
ATOM 564 C C . THR A 1 77 ? -3.928 5.261 -21.505 1.00 86.44 77 THR A C 1
ATOM 566 O O . THR A 1 77 ? -4.550 4.242 -21.792 1.00 86.44 77 THR A O 1
ATOM 569 N N . GLU A 1 78 ? -2.901 5.705 -22.227 1.00 89.88 78 GLU A N 1
ATOM 570 C CA . GLU A 1 78 ? -2.394 5.082 -23.446 1.00 89.88 78 GLU A CA 1
ATOM 571 C C . GLU A 1 78 ? -0.863 5.009 -23.426 1.00 89.88 78 GLU A C 1
ATOM 573 O O . GLU A 1 78 ? -0.185 5.868 -22.859 1.00 89.88 78 GLU A O 1
ATOM 578 N N . PHE A 1 79 ? -0.318 3.962 -24.044 1.00 90.94 79 PHE A N 1
ATOM 579 C CA . PHE A 1 79 ? 1.117 3.704 -24.117 1.00 90.94 79 PHE A CA 1
ATOM 580 C C . PHE A 1 79 ? 1.498 3.400 -25.566 1.00 90.94 79 PHE A C 1
ATOM 582 O O . PHE A 1 79 ? 0.843 2.591 -26.216 1.00 90.94 79 PHE A O 1
ATOM 589 N N . ASN A 1 80 ? 2.580 4.009 -26.060 1.00 92.44 80 ASN A N 1
ATOM 590 C CA . ASN A 1 80 ? 3.095 3.752 -27.413 1.00 92.44 80 ASN A CA 1
ATOM 591 C C . ASN A 1 80 ? 3.737 2.352 -27.539 1.00 92.44 80 ASN A C 1
ATOM 593 O O . ASN A 1 80 ? 3.699 1.732 -28.597 1.00 92.44 80 ASN A O 1
ATOM 597 N N . SER A 1 81 ? 4.291 1.831 -26.439 1.00 91.38 81 SER A N 1
ATOM 598 C CA . SER A 1 81 ? 4.945 0.520 -26.396 1.00 91.38 81 SER A CA 1
ATOM 599 C C . SER A 1 81 ? 4.644 -0.196 -25.083 1.00 91.38 81 SER A C 1
ATOM 601 O O . SER A 1 81 ? 4.617 0.428 -24.021 1.00 91.38 81 SER A O 1
ATOM 603 N N . VAL A 1 82 ? 4.479 -1.518 -25.148 1.00 91.38 82 VAL A N 1
ATOM 604 C CA . VAL A 1 82 ? 4.300 -2.400 -23.986 1.00 91.38 82 VAL A CA 1
ATOM 605 C C . VAL A 1 82 ? 5.293 -3.552 -24.097 1.00 91.38 82 VAL A C 1
ATOM 607 O O . VAL A 1 82 ? 5.420 -4.160 -25.157 1.00 91.38 82 VAL A O 1
ATOM 610 N N . ALA A 1 83 ? 5.988 -3.861 -23.003 1.00 92.00 83 ALA A N 1
ATOM 611 C CA . ALA A 1 83 ? 6.895 -4.999 -22.913 1.00 92.00 83 ALA A CA 1
ATOM 612 C C . ALA A 1 83 ? 6.520 -5.866 -21.708 1.00 92.00 83 ALA A C 1
ATOM 614 O O . ALA A 1 83 ? 6.327 -5.357 -20.604 1.00 92.00 83 ALA A O 1
ATOM 615 N N . VAL A 1 84 ? 6.430 -7.178 -21.925 1.00 94.31 84 VAL A N 1
ATOM 616 C CA . VAL A 1 84 ? 6.210 -8.174 -20.871 1.00 94.31 84 VAL A CA 1
ATOM 617 C C . VAL A 1 84 ? 7.507 -8.945 -20.695 1.00 94.31 84 VAL A C 1
ATOM 619 O O . VAL A 1 84 ? 8.022 -9.523 -21.647 1.00 94.31 84 VAL A O 1
ATOM 622 N N . ILE A 1 85 ? 8.046 -8.919 -19.482 1.00 94.06 85 ILE A N 1
ATOM 623 C CA . ILE A 1 85 ? 9.341 -9.510 -19.148 1.00 94.06 85 ILE A CA 1
ATOM 624 C C . ILE A 1 85 ? 9.230 -10.310 -17.858 1.00 94.06 85 ILE A C 1
ATOM 626 O O . ILE A 1 85 ? 8.422 -9.999 -16.980 1.00 94.06 85 ILE A O 1
ATOM 630 N N . GLU A 1 86 ? 10.069 -11.331 -17.725 1.00 95.75 86 GLU A N 1
ATOM 631 C CA . GLU A 1 86 ? 10.142 -12.105 -16.494 1.00 95.75 86 GLU A CA 1
ATOM 632 C C . GLU A 1 86 ? 10.805 -11.280 -15.384 1.00 95.75 86 GLU A C 1
ATOM 634 O O . GLU A 1 86 ? 11.935 -10.802 -15.518 1.00 95.75 86 GLU A O 1
ATOM 639 N N . THR A 1 87 ? 10.101 -11.119 -14.261 1.00 95.38 87 THR A N 1
ATOM 640 C CA . THR A 1 87 ? 10.523 -10.239 -13.161 1.00 95.38 87 THR A CA 1
ATOM 641 C C . THR A 1 87 ? 11.822 -10.701 -12.510 1.00 95.38 87 THR A C 1
ATOM 643 O O . THR A 1 87 ? 12.714 -9.884 -12.290 1.00 95.38 87 THR A O 1
ATOM 646 N N . ALA A 1 88 ? 11.957 -11.998 -12.218 1.00 96.19 88 ALA A N 1
ATOM 647 C CA . ALA A 1 88 ? 13.129 -12.525 -11.523 1.00 96.19 88 ALA A CA 1
ATOM 648 C C . ALA A 1 88 ? 14.424 -12.407 -12.358 1.00 96.19 88 ALA A C 1
ATOM 650 O O . ALA A 1 88 ? 15.380 -11.811 -11.854 1.00 96.19 88 ALA A O 1
ATOM 651 N N . PRO A 1 89 ? 14.480 -12.860 -13.629 1.00 94.62 89 PRO A N 1
ATOM 652 C CA . PRO A 1 89 ? 15.660 -12.659 -14.472 1.00 94.62 89 PRO A CA 1
ATOM 653 C C . PRO A 1 89 ? 15.995 -11.182 -14.693 1.00 94.62 89 PRO A C 1
ATOM 655 O O . PRO A 1 89 ? 17.167 -10.807 -14.657 1.00 94.62 89 PRO A O 1
ATOM 658 N N . PHE A 1 90 ? 14.982 -10.328 -14.875 1.00 94.31 90 PHE A N 1
ATOM 659 C CA . PHE A 1 90 ? 15.195 -8.900 -15.100 1.00 94.31 90 PHE A CA 1
ATOM 660 C C . PHE A 1 90 ? 15.815 -8.205 -13.883 1.00 94.31 90 PHE A C 1
ATOM 662 O O . PHE A 1 90 ? 16.780 -7.455 -14.022 1.00 94.31 90 PHE A O 1
ATOM 669 N N . VAL A 1 91 ? 15.321 -8.498 -12.677 1.00 94.62 91 VAL A N 1
ATOM 670 C CA . VAL A 1 91 ? 15.886 -7.958 -11.432 1.00 94.62 91 VAL A CA 1
ATOM 671 C C . VAL A 1 91 ? 17.350 -8.370 -11.268 1.00 94.62 91 VAL A C 1
ATOM 673 O O . VAL A 1 91 ? 18.181 -7.539 -10.901 1.00 94.62 91 VAL A O 1
ATOM 676 N N . GLU A 1 92 ? 17.691 -9.624 -11.568 1.00 93.75 92 GLU A N 1
ATOM 677 C CA . GLU A 1 92 ? 19.076 -10.100 -11.490 1.00 93.75 92 GLU A CA 1
ATOM 678 C C . GLU A 1 92 ? 19.987 -9.428 -12.522 1.00 93.75 92 GLU A C 1
ATOM 680 O O . GLU A 1 92 ? 21.107 -9.032 -12.189 1.00 93.75 92 GLU A O 1
ATOM 685 N N . ALA A 1 93 ? 19.507 -9.230 -13.751 1.00 91.88 93 ALA A N 1
ATOM 686 C CA . ALA A 1 93 ? 20.241 -8.490 -14.772 1.00 91.88 93 ALA A CA 1
ATOM 687 C C . ALA A 1 93 ? 20.514 -7.040 -14.333 1.00 91.88 93 ALA A C 1
ATOM 689 O O . ALA A 1 93 ? 21.659 -6.589 -14.381 1.00 91.88 93 ALA A O 1
ATOM 690 N N . VAL A 1 94 ? 19.498 -6.336 -13.818 1.00 91.81 94 VAL A N 1
ATOM 691 C CA . VAL A 1 94 ? 19.635 -4.952 -13.333 1.00 91.81 94 VAL A CA 1
ATOM 692 C C . VAL A 1 94 ? 20.630 -4.859 -12.175 1.00 91.81 94 VAL A C 1
ATOM 694 O O . VAL A 1 94 ? 21.480 -3.972 -12.184 1.00 91.81 94 VAL A O 1
ATOM 697 N N . LYS A 1 95 ? 20.595 -5.786 -11.206 1.00 91.00 95 LYS A N 1
ATOM 698 C CA . LYS A 1 95 ? 21.562 -5.808 -10.091 1.00 91.00 95 LYS A CA 1
ATOM 699 C C . LYS A 1 95 ? 23.003 -5.958 -10.575 1.00 91.00 95 LYS A C 1
ATOM 701 O O . LYS A 1 95 ? 23.884 -5.281 -10.057 1.00 91.00 95 LYS A O 1
ATOM 706 N N . ARG A 1 96 ? 23.249 -6.825 -11.563 1.00 91.12 96 ARG A N 1
ATOM 707 C CA . ARG A 1 96 ? 24.593 -7.040 -12.127 1.00 91.12 96 ARG A CA 1
ATOM 708 C C . ARG A 1 96 ? 25.099 -5.808 -12.871 1.00 91.12 96 ARG A C 1
ATOM 710 O O . ARG A 1 96 ? 26.256 -5.444 -12.710 1.00 91.12 96 ARG A O 1
ATOM 717 N N . VAL A 1 97 ? 24.234 -5.143 -13.636 1.00 89.56 97 VAL A N 1
ATOM 718 C CA . VAL A 1 97 ? 24.583 -3.901 -14.346 1.00 89.56 97 VAL A CA 1
ATOM 719 C C . VAL A 1 97 ? 24.808 -2.746 -13.367 1.00 89.56 97 VAL A C 1
ATOM 721 O O . VAL A 1 97 ? 25.727 -1.954 -13.547 1.00 89.56 97 VAL A O 1
ATOM 724 N N . ALA A 1 98 ? 24.037 -2.676 -12.282 1.00 86.94 98 ALA A N 1
ATOM 725 C CA . ALA A 1 98 ? 24.217 -1.656 -11.253 1.00 86.94 98 ALA A CA 1
ATOM 726 C C . ALA A 1 98 ? 25.580 -1.741 -10.536 1.00 86.94 98 ALA A C 1
ATOM 728 O O . ALA A 1 98 ? 26.031 -0.735 -10.002 1.00 86.94 98 ALA A O 1
ATOM 729 N N . LEU A 1 99 ? 26.255 -2.902 -10.538 1.00 86.31 99 LEU A N 1
ATOM 730 C CA . LEU A 1 99 ? 27.610 -3.041 -9.979 1.00 86.31 99 LEU A CA 1
ATOM 731 C C . LEU A 1 99 ? 28.679 -2.320 -10.806 1.00 86.31 99 LEU A C 1
ATOM 733 O O . LEU A 1 99 ? 29.708 -1.935 -10.258 1.00 86.31 99 LEU A O 1
ATOM 737 N N . VAL A 1 100 ? 28.455 -2.180 -12.114 1.00 84.88 100 VAL A N 1
ATOM 738 C CA . VAL A 1 100 ? 29.399 -1.534 -13.039 1.00 84.88 100 VAL A CA 1
ATOM 739 C C . VAL A 1 100 ? 29.010 -0.092 -13.365 1.00 84.88 100 VAL A C 1
ATOM 741 O O . VAL A 1 100 ? 29.815 0.640 -13.933 1.00 84.88 100 VAL A O 1
ATOM 744 N N . ALA A 1 101 ? 27.790 0.322 -13.017 1.00 79.69 101 ALA A N 1
ATOM 745 C CA . ALA A 1 101 ? 27.328 1.694 -13.174 1.00 79.69 101 ALA A CA 1
ATOM 746 C C . ALA A 1 101 ? 27.953 2.607 -12.108 1.00 79.69 101 ALA A C 1
ATOM 748 O O . ALA A 1 101 ? 28.065 2.237 -10.937 1.00 79.69 101 ALA A O 1
ATOM 749 N N . GLU A 1 102 ? 28.335 3.825 -12.497 1.00 80.81 102 GLU A N 1
ATOM 750 C CA . GLU A 1 102 ? 28.789 4.821 -11.529 1.00 80.81 102 GLU A CA 1
ATOM 751 C C . GLU A 1 102 ? 27.649 5.208 -10.576 1.00 80.81 102 GLU A C 1
ATOM 753 O O . GLU A 1 102 ? 26.456 5.075 -10.879 1.00 80.81 102 GLU A O 1
ATOM 758 N N . ARG A 1 103 ? 28.012 5.708 -9.388 1.00 73.75 103 ARG A N 1
ATOM 759 C CA . ARG A 1 103 ? 27.020 6.205 -8.430 1.00 73.75 103 ARG A CA 1
ATOM 760 C C . ARG A 1 103 ? 26.199 7.308 -9.106 1.00 73.75 103 ARG A C 1
ATOM 762 O O . ARG A 1 103 ? 26.743 8.355 -9.436 1.00 73.75 103 ARG A O 1
ATOM 769 N N . ASN A 1 104 ? 24.891 7.075 -9.231 1.00 75.94 104 ASN A N 1
ATOM 770 C CA . ASN A 1 104 ? 23.882 7.947 -9.855 1.00 75.94 104 ASN A CA 1
ATOM 771 C C . ASN A 1 104 ? 23.744 7.868 -11.387 1.00 75.94 104 ASN A C 1
ATOM 773 O O . ASN A 1 104 ? 23.025 8.686 -11.960 1.00 75.94 104 ASN A O 1
ATOM 777 N N . THR A 1 105 ? 24.342 6.883 -12.060 1.00 84.69 105 THR A N 1
ATOM 778 C CA . THR A 1 105 ? 24.076 6.668 -13.492 1.00 84.69 105 THR A CA 1
ATOM 779 C C . THR A 1 105 ? 22.817 5.813 -13.691 1.00 84.69 105 THR A C 1
ATOM 781 O O . THR A 1 105 ? 22.718 4.730 -13.108 1.00 84.69 105 THR A O 1
ATOM 784 N N . PRO A 1 106 ? 21.840 6.252 -14.509 1.00 84.94 106 PRO A N 1
ATOM 785 C CA . PRO A 1 106 ? 20.656 5.452 -14.801 1.00 84.94 106 PRO A CA 1
ATOM 786 C C . PRO A 1 106 ? 21.008 4.222 -15.650 1.00 84.94 106 PRO A C 1
ATOM 788 O O . PRO A 1 106 ? 21.840 4.287 -16.555 1.00 84.94 106 PRO A O 1
ATOM 791 N N . VAL A 1 107 ? 20.321 3.103 -15.404 1.00 86.19 107 VAL A N 1
ATOM 792 C CA . VAL A 1 107 ? 20.403 1.918 -16.270 1.00 86.19 107 VAL A CA 1
ATOM 793 C C . VAL A 1 107 ? 19.619 2.196 -17.549 1.00 86.19 107 VAL A C 1
ATOM 795 O O . VAL A 1 107 ? 18.416 2.456 -17.506 1.00 86.19 107 VAL A O 1
ATOM 798 N N . ARG A 1 108 ? 20.296 2.135 -18.696 1.00 87.19 108 ARG A N 1
ATOM 799 C CA . ARG A 1 108 ? 19.660 2.276 -20.008 1.00 87.19 108 ARG A CA 1
ATOM 800 C C . ARG A 1 108 ? 19.097 0.931 -20.460 1.00 87.19 108 ARG A C 1
ATOM 802 O O . ARG A 1 108 ? 19.829 -0.050 -20.530 1.00 87.19 108 ARG A O 1
ATOM 809 N N . LEU A 1 109 ? 17.812 0.916 -20.804 1.00 83.38 109 LEU A N 1
ATOM 810 C CA . LEU A 1 109 ? 17.171 -0.182 -21.524 1.00 83.38 109 LEU A CA 1
ATOM 811 C C . LEU A 1 109 ? 17.216 0.170 -23.014 1.00 83.38 109 LEU A C 1
ATOM 813 O O . LEU A 1 109 ? 16.718 1.227 -23.404 1.00 83.38 109 LEU A O 1
ATOM 817 N N . SER A 1 110 ? 17.877 -0.657 -23.818 1.00 78.19 110 SER A N 1
ATOM 818 C CA . SER A 1 110 ? 18.062 -0.451 -25.259 1.00 78.19 110 SER A CA 1
ATOM 819 C C . SER A 1 110 ? 17.773 -1.712 -26.036 1.00 78.19 110 SER A C 1
ATOM 821 O O . SER A 1 110 ? 18.152 -2.776 -25.498 1.00 78.19 110 SER A O 1
#

pLDDT: mean 85.14, std 9.18, range [42.34, 96.19]

Secondary structure (DSSP, 8-state):
-------SSTT--------HHHHHHHHHHT-SSS--EEEE--SSTTTTEEEEEETTEEEEEEPPPS----GGGGS-S--S------HHHHHHHHHHHHTTSPTTPPPPP-

Foldseek 3Di:
DDDDDDDPDPPDDDDFAFDPVVVVVVCVVQPPAPDKDKDADDPDPPHQKIWIDGPHDIDIGGTDDDDDPPCVVVDDPDDPDDDDDDPPVVVVVVVVVVVVDDVPDDDDDD

InterPro domains:
  IPR001001 DNA polymerase III, beta sliding clamp [PTHR30478] (2-110)
  IPR001001 DNA polymerase III, beta sliding clamp [cd00140] (1-110)
  IPR022635 DNA polymerase III, beta sliding clamp, C-terminal [PF02768] (72-110)
  IPR022637 DNA polymerase III, beta sliding clamp, central [PF02767] (1-70)
  IPR046938 DNA clamp superfamily [SSF55979] (13-73)